Protein AF-A0A0C9XK87-F1 (afdb_monomer)

Mean predicted aligned error: 9.95 Å

Radius of gyration: 13.76 Å; Cα contacts (8 Å, |Δi|>4): 43; chains: 1; bound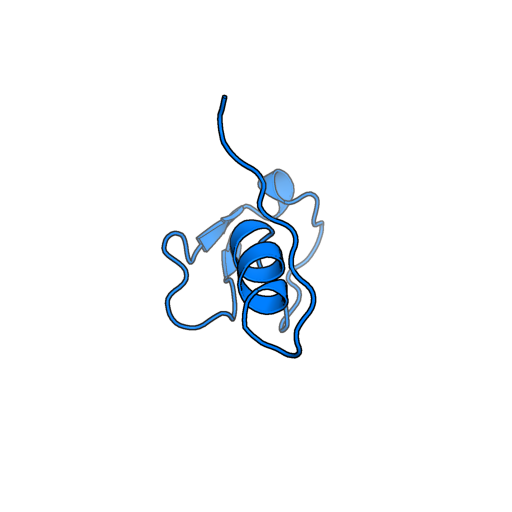ing box: 23×39×21 Å

Foldseek 3Di:
DKEAAPDPPDPCGIDDCVVQVHPDYDPNDHDPVRVVVVVVPDDDDDDDPDPD

pLDDT: mean 77.49, std 16.67, range [42.66, 92.88]

Solvent-accessible surface area (backbone atoms only — not comparable to full-atom values): 3584 Å² total; per-residue (Å²): 114,72,39,55,40,65,53,88,86,50,91,73,40,71,41,47,29,72,82,71,77,38,94,69,81,58,86,86,34,64,49,69,72,57,56,59,52,54,69,73,76,61,82,92,75,94,78,84,77,73,91,125

Nearest PDB structures (foldseek):
  7zmx-assembly2_B  TM=9.149E-01  e=4.583E-02  Homo sapiens
  3c6w-assembly1_A  TM=9.243E-01  e=5.680E-02  Homo sapiens
  2g6q-assembly1_A  TM=9.234E-01  e=5.288E-02  Mus musculus
  1wen-assembly1_A  TM=7.228E-01  e=1.943E-02  Mus musculus

Secondary structure (DSSP, 8-state):
-EEE--STT-SS-EEETGGGT-SS--TT---HHHHHHHTTSSS---------

InterPro domains:
  IPR011011 Zinc finger, FYVE/PHD-type [SSF57903] (2-35)
  IPR013083 Zinc finger, RING/FYVE/PHD-type [G3DSA:3.30.40.10] (1-50)

Structure (mmCIF, N/CA/C/O backbone):
data_AF-A0A0C9XK87-F1
#
_entry.id   AF-A0A0C9XK87-F1
#
loop_
_atom_site.group_PDB
_atom_site.id
_atom_site.type_symbol
_atom_site.label_atom_id
_atom_site.label_alt_id
_atom_site.label_comp_id
_atom_site.label_asym_id
_atom_site.label_entity_id
_atom_site.label_seq_id
_atom_site.pdbx_PDB_ins_code
_atom_site.Cartn_x
_atom_site.Cartn_y
_atom_site.Cartn_z
_atom_site.occupancy
_atom_site.B_iso_or_equiv
_atom_site.auth_seq_id
_atom_site.auth_comp_id
_atom_site.auth_asym_id
_atom_site.auth_atom_id
_atom_site.pdbx_PDB_model_num
ATOM 1 N N . GLN A 1 1 ? -4.839 -13.093 -2.165 1.00 85.94 1 GLN A N 1
ATOM 2 C CA . GLN A 1 1 ? -3.783 -13.003 -1.138 1.00 85.94 1 GLN A CA 1
ATOM 3 C C . GLN A 1 1 ? -3.510 -11.528 -0.836 1.00 85.94 1 GLN A C 1
ATOM 5 O O . GLN A 1 1 ? -3.620 -10.701 -1.742 1.00 85.94 1 GLN A O 1
ATOM 10 N N . ILE A 1 2 ? -3.210 -11.194 0.417 1.00 89.06 2 ILE A N 1
ATOM 11 C CA . ILE A 1 2 ? -2.991 -9.816 0.889 1.00 89.06 2 ILE A CA 1
ATOM 12 C C . ILE A 1 2 ? -1.532 -9.601 1.303 1.00 89.06 2 ILE A C 1
ATOM 14 O O . ILE 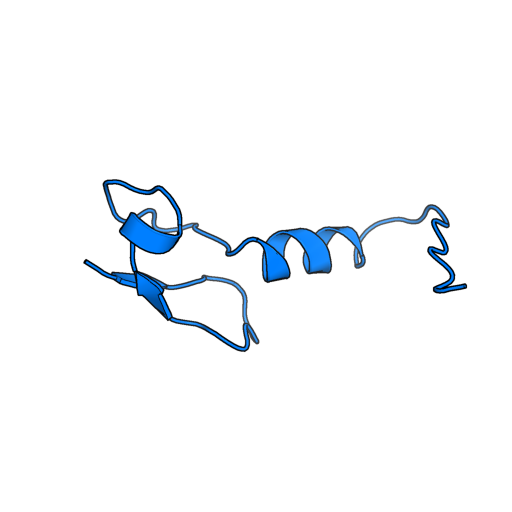A 1 2 ? -0.878 -10.540 1.751 1.00 89.06 2 ILE A O 1
ATOM 18 N N . ILE A 1 3 ? -1.042 -8.374 1.151 1.00 92.50 3 ILE A N 1
ATOM 19 C CA . ILE A 1 3 ? 0.281 -7.917 1.579 1.00 92.50 3 ILE A CA 1
ATOM 20 C C . ILE A 1 3 ? 0.131 -6.661 2.437 1.00 92.50 3 ILE A C 1
ATOM 22 O O . ILE A 1 3 ? -0.772 -5.849 2.214 1.00 92.50 3 ILE A O 1
ATOM 26 N N . ILE A 1 4 ? 0.997 -6.523 3.438 1.00 91.12 4 ILE A N 1
ATOM 27 C CA . ILE A 1 4 ? 0.942 -5.436 4.413 1.00 91.12 4 ILE A CA 1
ATOM 28 C C . ILE A 1 4 ? 2.106 -4.481 4.155 1.00 91.12 4 ILE A C 1
ATOM 30 O O . ILE A 1 4 ? 3.244 -4.910 3.989 1.00 91.12 4 ILE A O 1
ATOM 34 N N . CYS A 1 5 ? 1.826 -3.179 4.107 1.00 91.38 5 CYS A N 1
ATOM 35 C CA . CYS A 1 5 ? 2.869 -2.164 3.998 1.00 91.38 5 CYS A CA 1
ATOM 36 C C . CYS A 1 5 ? 3.644 -2.073 5.318 1.00 91.38 5 CYS A C 1
ATOM 38 O O . CYS A 1 5 ? 3.058 -1.798 6.365 1.00 91.38 5 CYS A O 1
ATOM 40 N N . ARG A 1 6 ? 4.972 -2.224 5.270 1.00 90.94 6 ARG A N 1
ATOM 41 C CA . ARG A 1 6 ? 5.836 -2.110 6.462 1.00 90.94 6 ARG A CA 1
ATOM 42 C C . ARG A 1 6 ? 5.949 -0.688 7.022 1.00 90.94 6 ARG A C 1
ATOM 44 O O . ARG A 1 6 ? 6.445 -0.495 8.132 1.00 90.94 6 ARG A O 1
ATOM 51 N N . GLN A 1 7 ? 5.566 0.329 6.245 1.00 87.38 7 GLN A N 1
ATOM 52 C CA . GLN A 1 7 ? 5.743 1.721 6.644 1.00 87.38 7 GLN A CA 1
ATOM 53 C C . GLN A 1 7 ? 4.833 2.056 7.829 1.00 87.38 7 GLN A C 1
ATOM 55 O O . GLN A 1 7 ? 3.605 2.012 7.737 1.00 87.38 7 GLN A O 1
ATOM 60 N N . ARG A 1 8 ? 5.442 2.478 8.941 1.00 83.69 8 ARG A N 1
ATOM 61 C CA . ARG A 1 8 ? 4.700 2.948 10.117 1.00 83.69 8 ARG A CA 1
ATOM 62 C C . ARG A 1 8 ? 3.901 4.203 9.760 1.00 83.69 8 ARG A C 1
ATOM 64 O O . ARG A 1 8 ? 4.471 5.166 9.248 1.00 83.69 8 ARG A O 1
ATOM 71 N N . GLY A 1 9 ? 2.602 4.184 10.055 1.00 83.88 9 GLY A N 1
ATOM 72 C CA . GLY A 1 9 ? 1.685 5.283 9.738 1.00 83.88 9 GLY A CA 1
ATOM 73 C C . GLY A 1 9 ? 1.180 5.288 8.293 1.00 83.88 9 GLY A C 1
ATOM 74 O O . GLY A 1 9 ? 0.733 6.329 7.822 1.00 83.88 9 GLY A O 1
ATOM 75 N N . CYS A 1 10 ? 1.268 4.162 7.575 1.00 86.19 10 CYS A N 1
ATOM 76 C CA . CYS A 1 10 ? 0.577 4.016 6.299 1.00 86.19 10 CYS A CA 1
ATOM 77 C C . CYS A 1 10 ? -0.944 4.034 6.525 1.00 86.19 10 CYS A C 1
ATOM 79 O O . CYS A 1 10 ? -1.455 3.252 7.324 1.00 86.19 10 CYS A O 1
ATOM 81 N N . GLU A 1 11 ? -1.652 4.918 5.821 1.00 83.38 11 GLU A N 1
ATOM 82 C CA . GLU A 1 11 ? -3.110 5.071 5.932 1.00 83.38 11 GLU A CA 1
ATOM 83 C C . GLU A 1 11 ? -3.853 3.806 5.487 1.00 83.38 11 GLU A C 1
ATOM 85 O O . GLU A 1 11 ? -4.785 3.349 6.141 1.00 83.38 11 GLU A O 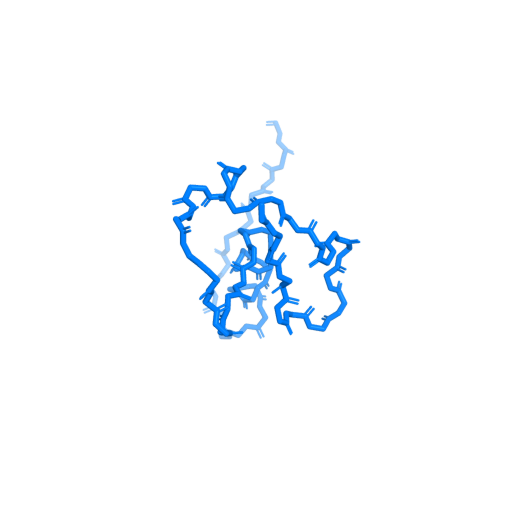1
ATOM 90 N N . THR A 1 12 ? -3.388 3.191 4.400 1.00 82.12 12 THR A N 1
ATOM 91 C CA . THR A 1 12 ? -3.915 1.923 3.895 1.00 82.12 12 THR A CA 1
ATOM 92 C C . THR A 1 12 ? -2.854 0.862 4.122 1.00 82.12 12 THR A C 1
ATOM 94 O O . THR A 1 12 ? -1.916 0.758 3.344 1.00 82.12 12 THR A O 1
ATOM 97 N N . LEU A 1 13 ? -2.943 0.122 5.227 1.00 86.88 13 LEU A N 1
ATOM 98 C CA . LE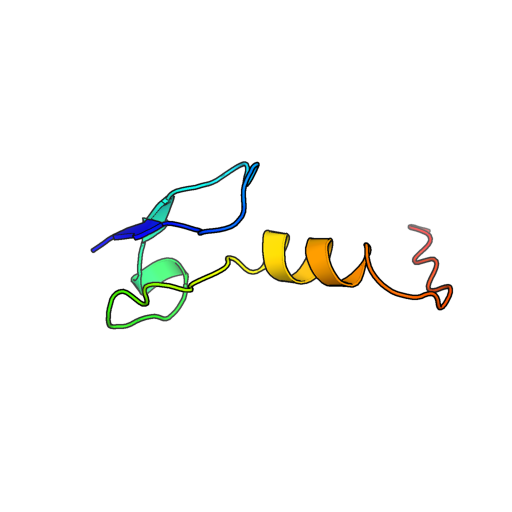U A 1 13 ? -1.906 -0.838 5.621 1.00 86.88 13 LEU A CA 1
ATOM 99 C C . LEU A 1 13 ? -1.986 -2.157 4.823 1.00 86.88 13 LEU A C 1
ATOM 101 O O . LEU A 1 13 ? -0.972 -2.827 4.666 1.00 86.88 13 LEU A O 1
ATOM 105 N N . TRP A 1 14 ? -3.162 -2.511 4.294 1.00 91.12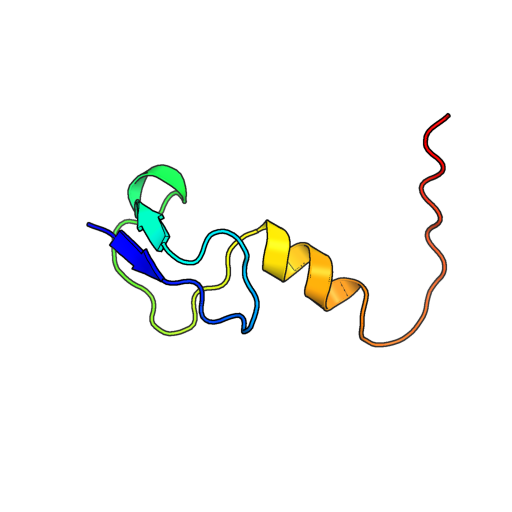 14 TRP A N 1
ATOM 106 C CA . TRP A 1 14 ? -3.458 -3.807 3.670 1.00 91.12 14 TRP A CA 1
ATOM 107 C C . TRP A 1 14 ? -3.776 -3.630 2.186 1.00 91.12 14 TRP A C 1
ATOM 109 O O . TRP A 1 14 ? -4.622 -2.813 1.831 1.00 91.12 14 TRP A O 1
ATOM 119 N N . TYR A 1 15 ? -3.145 -4.426 1.327 1.00 90.88 15 TYR A N 1
ATOM 120 C CA . TYR A 1 15 ? -3.374 -4.406 -0.118 1.00 90.88 15 TYR A CA 1
ATOM 121 C C . TYR A 1 15 ? -3.547 -5.818 -0.652 1.00 90.88 15 TYR A C 1
ATOM 123 O O . TYR A 1 15 ? -2.949 -6.765 -0.143 1.00 90.88 15 TYR A O 1
ATOM 131 N N . HIS A 1 16 ? -4.314 -5.975 -1.728 1.00 92.88 16 HIS A N 1
ATOM 132 C CA . HIS A 1 16 ? -4.268 -7.212 -2.498 1.00 92.88 16 HIS A CA 1
ATOM 133 C C . HIS A 1 16 ? -2.977 -7.260 -3.309 1.00 92.88 16 HIS A C 1
ATOM 135 O O . HIS A 1 16 ? -2.635 -6.286 -3.977 1.00 92.88 16 HIS A O 1
ATOM 141 N N . LEU A 1 17 ? -2.322 -8.418 -3.322 1.00 90.94 17 LEU A N 1
ATOM 142 C CA . LEU A 1 17 ? -1.139 -8.678 -4.147 1.00 90.94 17 LEU A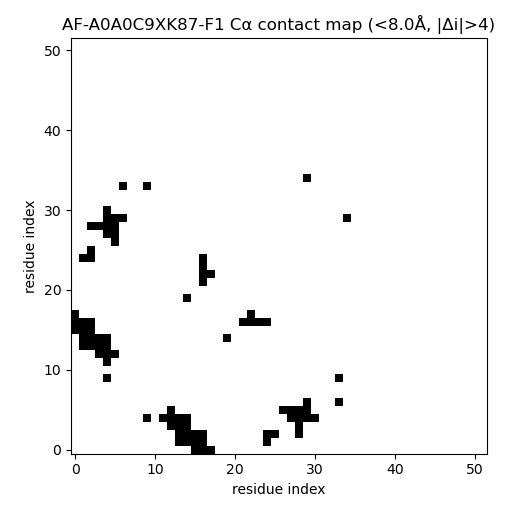 CA 1
ATOM 143 C C . LEU A 1 17 ? -1.395 -8.349 -5.629 1.00 90.94 17 LEU A C 1
ATOM 145 O O . LEU A 1 17 ? -0.621 -7.621 -6.243 1.00 90.94 17 LEU A O 1
ATOM 149 N N . SER A 1 18 ? -2.563 -8.731 -6.154 1.00 92.12 18 SER A N 1
ATOM 150 C CA . SER A 1 18 ? -2.976 -8.432 -7.531 1.00 92.12 18 SER A CA 1
ATOM 151 C C . SER A 1 18 ? -3.153 -6.935 -7.812 1.00 92.12 18 SER A C 1
ATOM 153 O O . SER A 1 18 ? -2.840 -6.483 -8.907 1.00 92.12 18 SER A O 1
ATOM 155 N N . CYS A 1 19 ? -3.613 -6.146 -6.833 1.00 90.94 19 CYS A N 1
ATOM 156 C CA . CYS A 1 19 ? -3.764 -4.694 -6.996 1.00 90.94 19 CYS A CA 1
ATOM 157 C C . CYS A 1 19 ? -2.414 -3.976 -7.090 1.00 90.94 19 CYS A C 1
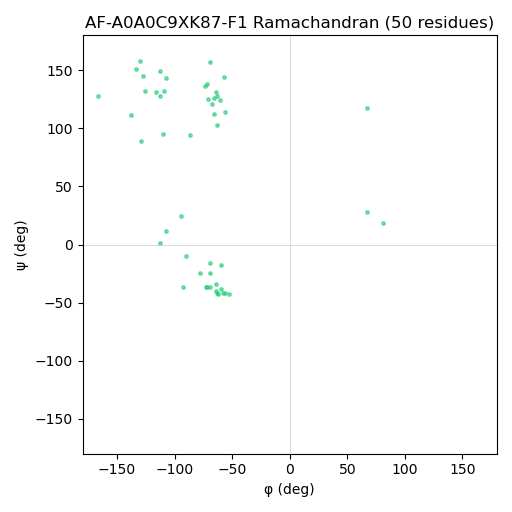ATOM 159 O O . CYS A 1 19 ? -2.341 -2.887 -7.650 1.00 90.94 19 CYS A O 1
ATOM 161 N N . VAL A 1 20 ? -1.358 -4.572 -6.532 1.00 89.38 20 VAL A N 1
ATOM 162 C CA . VAL A 1 20 ? -0.006 -4.000 -6.508 1.00 89.38 20 VAL A CA 1
ATOM 163 C C . VAL A 1 20 ? 0.953 -4.719 -7.461 1.00 89.38 20 VAL A C 1
ATOM 165 O O . VAL A 1 20 ? 2.157 -4.481 -7.406 1.00 89.38 20 VAL A O 1
ATOM 168 N N . GLY A 1 21 ? 0.427 -5.583 -8.339 1.00 89.88 21 GLY A N 1
ATOM 169 C CA . GLY A 1 21 ? 1.201 -6.290 -9.362 1.00 89.88 21 GLY A CA 1
ATOM 170 C C . GLY A 1 21 ? 2.189 -7.316 -8.805 1.00 89.88 21 GLY A C 1
ATOM 171 O O . GLY A 1 21 ? 3.223 -7.563 -9.418 1.00 89.88 21 GLY A O 1
ATOM 172 N N . LEU A 1 22 ? 1.900 -7.882 -7.634 1.00 89.19 22 LEU A N 1
ATOM 173 C CA . LEU A 1 22 ? 2.723 -8.902 -6.998 1.00 89.19 22 LEU A CA 1
ATOM 174 C C . LEU A 1 22 ? 2.057 -10.272 -7.082 1.00 89.19 22 LEU A C 1
ATOM 176 O O . LEU A 1 22 ? 0.843 -10.401 -6.934 1.00 89.19 22 LEU A O 1
ATOM 180 N N . ASP A 1 23 ? 2.886 -11.291 -7.271 1.00 89.50 23 ASP A N 1
ATOM 181 C CA . ASP A 1 23 ? 2.461 -12.691 -7.303 1.00 89.50 23 ASP A CA 1
ATOM 182 C C . ASP A 1 23 ? 2.560 -13.346 -5.911 1.00 89.50 23 ASP A C 1
ATOM 184 O O . ASP A 1 23 ? 1.670 -14.082 -5.487 1.00 89.50 23 ASP A O 1
ATOM 188 N N . HIS A 1 24 ? 3.585 -12.979 -5.132 1.00 87.38 24 HIS A N 1
ATOM 189 C CA . HIS A 1 24 ? 3.837 -13.486 -3.781 1.00 87.38 24 HIS A CA 1
ATOM 190 C C . HIS A 1 24 ? 4.075 -12.364 -2.761 1.00 87.38 24 HIS A C 1
ATOM 192 O O . HIS A 1 24 ? 4.460 -11.245 -3.105 1.00 87.38 24 HIS A O 1
ATOM 198 N N . GLY A 1 25 ? 3.850 -12.680 -1.482 1.00 84.94 25 GLY A N 1
ATOM 199 C CA . GLY A 1 25 ? 4.141 -11.783 -0.363 1.00 84.94 25 GLY A CA 1
ATOM 200 C C . GLY A 1 25 ? 5.638 -11.501 -0.242 1.00 84.94 25 GLY A C 1
ATOM 201 O O . GLY A 1 25 ? 6.441 -12.428 -0.244 1.00 84.94 25 GLY A O 1
ATOM 202 N N . ILE A 1 26 ? 6.000 -10.225 -0.125 1.00 88.38 26 ILE A N 1
ATOM 203 C CA . ILE A 1 26 ? 7.369 -9.761 0.123 1.00 88.38 26 ILE A CA 1
ATOM 204 C C . ILE A 1 26 ? 7.390 -9.141 1.524 1.00 88.38 26 ILE A C 1
ATOM 206 O O . ILE A 1 26 ? 6.569 -8.270 1.808 1.00 88.38 26 ILE A O 1
ATOM 210 N N . ASP A 1 27 ? 8.318 -9.571 2.380 1.00 83.81 27 ASP A N 1
ATOM 211 C CA . ASP A 1 27 ? 8.392 -9.160 3.795 1.00 83.81 27 ASP A CA 1
ATOM 212 C C . ASP A 1 27 ? 8.626 -7.643 3.958 1.00 83.81 27 ASP A C 1
ATOM 214 O O . ASP A 1 27 ? 7.943 -6.946 4.704 1.00 83.81 27 ASP A O 1
ATOM 218 N N . ASP A 1 28 ? 9.523 -7.095 3.141 1.00 87.62 28 ASP A N 1
ATOM 219 C CA . ASP A 1 28 ? 9.970 -5.704 3.196 1.00 87.62 28 ASP A CA 1
ATOM 220 C C . ASP A 1 28 ? 9.204 -4.758 2.252 1.00 87.62 28 ASP A C 1
ATOM 222 O O . ASP A 1 28 ? 9.709 -3.699 1.857 1.00 87.62 28 ASP A O 1
ATOM 226 N N . TRP A 1 29 ? 7.973 -5.111 1.886 1.00 91.31 29 TRP A N 1
ATOM 227 C CA . TRP A 1 29 ? 7.197 -4.343 0.920 1.00 91.31 29 TRP A CA 1
ATOM 228 C C . TRP A 1 29 ? 6.683 -3.001 1.466 1.00 91.31 29 TRP A C 1
ATOM 230 O O . TRP A 1 29 ? 6.178 -2.881 2.584 1.00 91.31 29 TRP A O 1
ATOM 240 N N . VAL A 1 30 ? 6.777 -1.974 0.619 1.00 90.88 30 VAL A N 1
ATOM 241 C CA . VAL A 1 30 ? 6.282 -0.614 0.866 1.00 90.88 30 VAL A CA 1
ATOM 242 C C . VAL A 1 30 ? 5.367 -0.222 -0.291 1.00 90.88 30 VAL A C 1
ATOM 244 O O . VAL A 1 30 ? 5.740 -0.382 -1.459 1.00 90.88 30 VAL A O 1
ATOM 247 N N . CYS A 1 31 ? 4.190 0.319 0.016 1.00 90.31 31 CYS A N 1
ATOM 248 C CA . CYS A 1 31 ? 3.270 0.817 -1.001 1.00 90.31 31 CYS A CA 1
ATOM 249 C C . CYS A 1 31 ? 3.806 2.085 -1.689 1.00 90.31 31 CYS A C 1
ATOM 251 O O . CYS A 1 31 ? 4.627 2.820 -1.137 1.00 90.31 31 CYS A O 1
ATOM 253 N N . ASP A 1 32 ? 3.327 2.362 -2.900 1.00 87.06 32 ASP A N 1
ATOM 254 C CA . ASP A 1 32 ? 3.775 3.512 -3.694 1.00 87.06 32 ASP A CA 1
ATOM 255 C C . ASP A 1 32 ? 3.621 4.880 -2.982 1.00 87.06 32 ASP A C 1
ATOM 257 O O . ASP A 1 32 ? 4.588 5.651 -2.956 1.00 87.06 32 ASP A O 1
ATOM 261 N N . PRO A 1 33 ? 2.503 5.158 -2.272 1.00 86.38 33 PRO A N 1
ATOM 262 C CA . PRO A 1 33 ? 2.369 6.386 -1.486 1.00 86.38 33 PRO A CA 1
ATOM 263 C C . PRO A 1 33 ? 3.465 6.549 -0.425 1.00 86.38 33 PRO A C 1
ATOM 265 O O . PRO A 1 33 ? 4.027 7.633 -0.256 1.00 86.38 33 PRO A O 1
ATOM 268 N N . CYS A 1 34 ? 3.819 5.465 0.270 1.00 88.31 34 CYS A N 1
ATOM 269 C CA . CYS A 1 34 ? 4.871 5.487 1.284 1.00 88.31 34 CYS A CA 1
ATOM 270 C C . CYS A 1 34 ? 6.269 5.617 0.668 1.00 88.31 34 CYS A C 1
ATOM 272 O O . CYS A 1 34 ? 7.087 6.367 1.199 1.00 88.31 34 CYS A O 1
ATOM 274 N N . LYS A 1 35 ? 6.521 4.984 -0.487 1.00 85.00 35 LYS A N 1
ATOM 275 C CA . LYS A 1 35 ? 7.764 5.174 -1.257 1.00 85.00 35 LYS A CA 1
ATOM 276 C C . LYS A 1 35 ? 7.950 6.631 -1.686 1.00 85.00 35 LYS A C 1
ATOM 278 O O . LYS A 1 35 ? 9.066 7.147 -1.659 1.00 85.00 35 LYS A O 1
ATOM 283 N N . SER A 1 36 ? 6.867 7.301 -2.068 1.00 80.38 36 SER A N 1
ATOM 284 C CA . SER A 1 36 ? 6.878 8.710 -2.474 1.00 80.38 36 SER A CA 1
ATOM 285 C C . SER A 1 36 ? 7.076 9.662 -1.284 1.00 80.38 36 SER A C 1
ATOM 287 O O . SER A 1 36 ? 7.803 10.653 -1.386 1.00 80.38 36 SER A O 1
ATOM 289 N N . ALA A 1 37 ? 6.500 9.336 -0.123 1.00 72.06 37 ALA A N 1
ATOM 290 C CA . ALA A 1 37 ? 6.665 10.110 1.106 1.00 72.06 37 ALA A CA 1
ATOM 291 C C . ALA A 1 37 ? 8.085 10.024 1.700 1.00 72.06 37 ALA A C 1
ATOM 293 O O . ALA A 1 37 ? 8.593 11.023 2.215 1.00 72.06 37 ALA A O 1
ATOM 294 N N . GLU A 1 38 ? 8.749 8.865 1.623 1.00 61.66 38 GLU A N 1
ATOM 295 C CA . GLU A 1 38 ? 10.100 8.677 2.175 1.00 61.66 38 GLU A CA 1
ATOM 296 C C . GLU A 1 38 ? 11.140 9.564 1.468 1.00 61.66 38 GLU A C 1
ATOM 298 O O . GLU A 1 38 ? 11.942 10.237 2.121 1.00 61.66 38 GLU A O 1
ATOM 303 N N . LYS A 1 39 ? 11.033 9.695 0.138 1.00 55.94 39 LYS A N 1
ATOM 304 C CA . LYS A 1 39 ? 11.882 10.589 -0.674 1.00 55.94 39 LYS A CA 1
ATOM 305 C C . LYS A 1 39 ? 11.781 12.063 -0.277 1.00 55.94 39 LYS A C 1
ATOM 307 O O . LYS A 1 39 ? 12.654 12.853 -0.618 1.00 55.94 39 LYS A O 1
ATOM 312 N N . SER A 1 40 ? 10.735 12.439 0.456 1.00 53.78 40 SER A N 1
ATOM 313 C CA . SER A 1 40 ? 10.505 13.817 0.894 1.00 53.78 40 SER A CA 1
ATOM 314 C C . SER A 1 40 ? 11.147 14.137 2.251 1.00 53.78 40 SER A C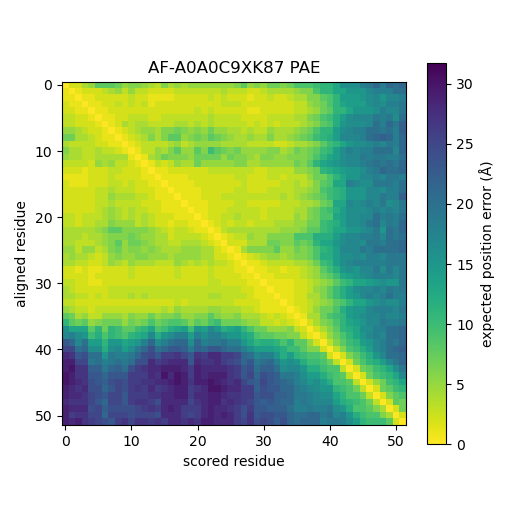 1
ATOM 316 O O . SER A 1 40 ? 11.159 15.299 2.653 1.00 53.78 40 SER A O 1
ATOM 318 N N . ARG A 1 41 ? 11.664 13.137 2.986 1.00 56.28 41 ARG A N 1
ATOM 319 C CA . ARG A 1 41 ? 12.139 13.301 4.376 1.00 56.28 41 ARG A CA 1
ATOM 320 C C . ARG A 1 41 ? 13.654 13.148 4.567 1.00 56.28 41 ARG A C 1
ATOM 322 O O . ARG A 1 41 ? 14.127 13.315 5.688 1.00 56.28 41 ARG A O 1
ATOM 329 N N . GLY A 1 42 ? 14.432 12.910 3.508 1.00 54.41 42 GLY A N 1
ATOM 330 C CA . GLY A 1 42 ? 15.885 12.725 3.605 1.00 54.41 42 GLY A CA 1
ATOM 331 C C . GLY A 1 42 ? 16.685 13.430 2.508 1.00 54.41 42 GLY A C 1
ATOM 332 O O . GLY A 1 42 ? 16.681 12.981 1.372 1.00 54.41 42 GLY A O 1
ATOM 333 N N . ARG A 1 43 ? 17.444 14.465 2.910 1.00 53.94 43 ARG A N 1
ATOM 334 C CA . ARG A 1 43 ? 18.468 15.234 2.158 1.00 53.94 43 ARG A CA 1
ATOM 335 C C . ARG A 1 43 ? 17.960 16.084 0.982 1.00 53.94 43 ARG A C 1
ATOM 337 O O . ARG A 1 43 ? 17.423 15.605 -0.003 1.00 53.94 43 ARG A O 1
ATOM 344 N N . GLY A 1 44 ? 18.161 17.394 1.126 1.00 58.34 44 GLY A N 1
ATOM 345 C CA . GLY A 1 44 ? 17.551 18.435 0.308 1.00 58.34 44 GLY A CA 1
ATOM 346 C C . GLY A 1 44 ? 17.790 18.351 -1.198 1.00 58.34 44 GLY A C 1
ATOM 347 O O . GLY A 1 44 ? 18.886 18.059 -1.662 1.00 58.34 44 GLY A O 1
ATOM 348 N N . SER A 1 45 ? 16.753 18.738 -1.940 1.00 51.06 45 SER A N 1
ATOM 349 C CA . SER A 1 45 ? 16.790 19.625 -3.108 1.00 51.06 45 SER A CA 1
ATOM 350 C C . SER A 1 45 ? 15.352 20.048 -3.419 1.00 51.06 45 SER A C 1
ATOM 352 O O . SER A 1 45 ? 14.452 19.220 -3.500 1.00 51.06 45 SER A O 1
ATOM 354 N N . LYS A 1 46 ? 15.116 21.357 -3.530 1.00 56.91 46 LYS A N 1
ATOM 355 C CA . LYS A 1 46 ? 13.811 21.971 -3.819 1.00 56.91 46 LYS A CA 1
ATOM 356 C C . LYS A 1 46 ? 13.231 21.408 -5.120 1.00 56.91 46 LYS A C 1
ATOM 358 O O . LYS A 1 46 ? 13.716 21.777 -6.181 1.00 56.91 46 LYS A O 1
ATOM 363 N N . GLN A 1 47 ? 12.124 20.675 -5.066 1.00 50.09 47 GLN A N 1
ATOM 364 C CA . GLN A 1 47 ? 11.173 20.641 -6.179 1.00 50.09 47 GLN A CA 1
ATOM 365 C C . GLN A 1 47 ? 9.769 20.912 -5.656 1.00 50.09 47 GLN A C 1
ATOM 367 O O . GLN A 1 47 ? 9.000 20.054 -5.242 1.00 50.09 47 GLN A O 1
ATOM 372 N N . ARG A 1 48 ? 9.493 22.212 -5.650 1.00 54.88 48 ARG A N 1
ATOM 373 C CA . ARG A 1 48 ? 8.175 22.808 -5.573 1.00 54.88 48 ARG A CA 1
ATOM 374 C C . ARG A 1 48 ? 7.392 22.388 -6.818 1.00 54.88 48 ARG A C 1
ATOM 376 O O . ARG A 1 48 ? 7.573 23.001 -7.865 1.00 54.88 48 ARG A O 1
ATOM 383 N N . CYS A 1 49 ? 6.486 21.427 -6.693 1.00 42.66 49 CYS A N 1
ATOM 384 C CA . CYS A 1 49 ? 5.346 21.353 -7.600 1.00 42.66 49 CYS A CA 1
ATOM 385 C C . CYS A 1 49 ? 4.252 22.243 -7.009 1.00 42.66 49 CYS A C 1
ATOM 387 O O . CYS A 1 49 ? 3.525 21.858 -6.097 1.00 42.66 49 CYS A O 1
ATOM 389 N N . ARG A 1 50 ? 4.215 23.494 -7.481 1.00 46.78 50 ARG A N 1
ATOM 390 C CA . ARG A 1 50 ? 3.010 24.320 -7.396 1.00 46.78 50 ARG A CA 1
ATOM 391 C C . ARG A 1 50 ? 1.924 23.579 -8.177 1.00 46.78 50 ARG A C 1
ATOM 393 O O . ARG A 1 50 ? 2.126 23.309 -9.353 1.00 46.78 50 ARG A O 1
ATOM 400 N N . LEU A 1 51 ? 0.796 23.295 -7.534 1.00 45.12 51 LEU A N 1
ATOM 401 C CA . LEU A 1 51 ? -0.476 23.209 -8.243 1.00 45.12 51 LEU A CA 1
ATOM 402 C C . LEU A 1 51 ? -0.771 24.627 -8.755 1.00 45.12 51 LEU A C 1
ATOM 404 O O . LEU A 1 51 ? -0.899 25.562 -7.962 1.00 45.12 51 LEU A O 1
ATOM 408 N N . THR A 1 52 ? -0.740 24.814 -10.070 1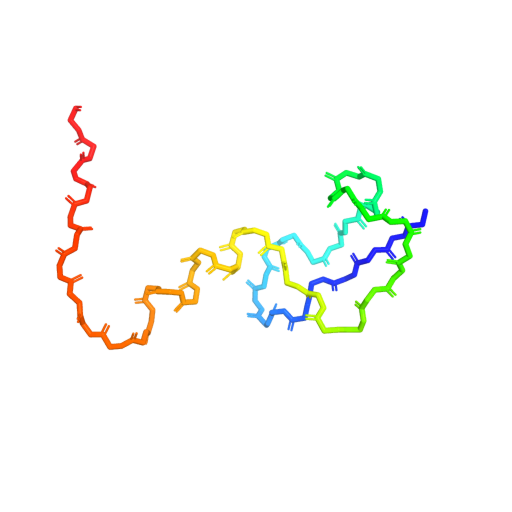.00 42.69 52 THR A N 1
ATOM 409 C CA . THR A 1 52 ? -1.350 25.944 -10.783 1.00 42.69 52 THR A CA 1
ATOM 410 C C . THR A 1 52 ? -2.052 25.363 -11.991 1.00 42.69 52 THR A C 1
ATOM 412 O O . THR A 1 52 ? -1.454 24.445 -12.596 1.00 42.69 52 THR A O 1
#

Organism: NCBI:txid1095629

Sequence (52 aa):
QIIICRQRGCETLWYHLSCVGLDHGIDDWVCDPCKSAEKSRGRGSKQRCRLT